Protein AF-A0A540V7R0-F1 (afdb_monomer_lite)

Foldseek 3Di:
DVVVVVVVVCCVVPVVPCCVPVCCCPPVVVVVVVVVCCVVVPVVVVVVLVVVPVVPHDLVSQLVVLVVVVVVVVCCCPVVVDDDDPVVVVVSVVSNCVSNVVSVVVVVVVVVVVVVVVVVD

InterPro domains:
  IPR000620 EamA domain [PF00892] (2-101)
  IPR037185 Multidrug transporter EmrE superfamily [SSF103481] (6-105)

pLDDT: mean 88.04, std 8.51, range [52.69, 96.0]

Organism: NCBI:txid1204385

Radius of gyration: 21.25 Å; chains: 1; bounding box: 51×37×61 Å

Secondary structure (DSSP, 8-state):
-HHHHHHHHHHHHHS--HHHHSSHHHHT-HHHHHHHHHIIIIIHHHHHHHHHHHHHHHHHHHHHHHTHHHHHHHHHHHHS-PPPPHHHHHHHHHHHHHHHHHHHHHHHHHHHHHHHHTS--

Sequence (121 aa):
FFSSFFALIMISIFLSPEIVWNGILIREGLWKFGLALGFFGTIIPIFLLAIAVPKVGGGLTSILSAMELPVAVFASVIVLHEPFSWLQVIGIVLILTGIALPTIFSEKQLKFVRKTKGSEV

Structure (mmCIF, N/CA/C/O backbone):
data_AF-A0A540V7R0-F1
#
_entry.id   AF-A0A540V7R0-F1
#
loop_
_atom_site.group_PDB
_atom_site.id
_atom_site.type_symbol
_atom_site.label_atom_id
_atom_site.label_alt_id
_atom_site.label_comp_id
_atom_site.label_asym_id
_atom_site.label_entity_id
_atom_site.label_seq_id
_atom_site.pdbx_PDB_ins_code
_atom_site.Cartn_x
_atom_site.Cartn_y
_atom_site.Cartn_z
_atom_site.occupancy
_atom_site.B_iso_or_equiv
_atom_site.auth_seq_id
_atom_site.auth_comp_id
_atom_site.auth_asym_id
_atom_site.auth_atom_id
_atom_site.pdbx_PDB_model_num
ATOM 1 N N . PHE A 1 1 ? 11.844 16.988 4.950 1.00 74.12 1 PHE A N 1
ATOM 2 C CA . PHE A 1 1 ? 13.011 17.604 4.283 1.00 74.12 1 PHE A CA 1
ATOM 3 C C . PHE A 1 1 ? 14.255 16.731 4.422 1.00 74.12 1 PHE A C 1
ATOM 5 O O . PHE A 1 1 ? 14.705 16.214 3.411 1.00 74.12 1 PHE A O 1
ATOM 12 N N . PHE A 1 2 ? 14.753 16.471 5.641 1.00 90.44 2 PHE A N 1
ATOM 13 C CA . PHE A 1 2 ? 15.920 15.594 5.854 1.00 90.44 2 PHE A CA 1
ATOM 14 C C . PHE A 1 2 ? 15.726 14.174 5.294 1.00 90.44 2 PHE A C 1
ATOM 16 O O . PHE A 1 2 ? 16.585 13.662 4.587 1.00 90.44 2 PHE A O 1
ATOM 23 N N . SER A 1 3 ? 14.552 13.579 5.527 1.00 89.19 3 SER A N 1
ATOM 24 C CA . SER A 1 3 ? 14.198 12.251 5.010 1.00 89.19 3 SER A CA 1
ATOM 25 C C . SER A 1 3 ? 14.221 12.171 3.481 1.00 89.19 3 SER A C 1
ATOM 27 O O . SER A 1 3 ? 14.797 11.244 2.927 1.00 89.19 3 SER A O 1
ATOM 29 N N . SER A 1 4 ? 13.642 13.156 2.789 1.00 91.62 4 SER A N 1
ATOM 30 C CA . SER A 1 4 ? 13.610 13.204 1.321 1.00 91.62 4 SER A CA 1
ATOM 31 C C . SER A 1 4 ? 15.003 13.404 0.721 1.00 91.62 4 SER A C 1
ATOM 33 O O . SER A 1 4 ? 15.329 12.776 -0.282 1.00 91.62 4 SER A O 1
ATOM 35 N N . PHE A 1 5 ? 15.839 14.238 1.348 1.00 95.31 5 PHE A N 1
ATOM 36 C CA . PHE A 1 5 ? 17.217 14.453 0.906 1.00 95.31 5 PHE A CA 1
ATOM 37 C C . PHE A 1 5 ? 18.072 13.192 1.092 1.00 95.31 5 PHE A C 1
ATOM 39 O O . PHE A 1 5 ? 18.792 12.785 0.184 1.00 95.31 5 PHE A O 1
ATOM 46 N N . PHE A 1 6 ? 17.928 12.523 2.238 1.00 94.81 6 PHE A N 1
ATOM 47 C CA . PHE A 1 6 ? 18.600 11.255 2.507 1.00 94.81 6 PHE A CA 1
ATOM 48 C C . PHE A 1 6 ? 18.163 10.150 1.533 1.00 94.81 6 PHE A C 1
ATOM 50 O O . PHE A 1 6 ? 19.010 9.448 0.982 1.00 94.81 6 PHE A O 1
ATOM 57 N N . ALA A 1 7 ? 16.859 10.034 1.260 1.00 91.25 7 ALA A N 1
ATOM 58 C CA . ALA A 1 7 ? 16.329 9.074 0.295 1.00 91.25 7 ALA A CA 1
ATOM 59 C C . ALA A 1 7 ? 16.883 9.313 -1.118 1.00 91.25 7 ALA A C 1
ATOM 61 O O . ALA A 1 7 ? 17.294 8.359 -1.773 1.00 91.25 7 ALA A O 1
ATOM 62 N N . LEU A 1 8 ? 16.962 10.574 -1.566 1.00 91.50 8 LEU A N 1
ATOM 63 C CA . LEU A 1 8 ? 17.537 10.923 -2.869 1.00 91.50 8 LEU A CA 1
ATOM 64 C C . LEU A 1 8 ? 18.995 10.456 -2.989 1.00 91.50 8 LEU A C 1
ATOM 66 O O . LEU A 1 8 ? 19.364 9.862 -4.003 1.00 91.50 8 LEU A O 1
ATOM 70 N N . ILE A 1 9 ? 19.808 10.696 -1.954 1.00 92.69 9 ILE A N 1
ATOM 71 C CA . ILE A 1 9 ? 21.219 10.285 -1.925 1.00 92.69 9 ILE A CA 1
ATOM 72 C C . ILE A 1 9 ? 21.335 8.759 -1.955 1.00 92.69 9 ILE A C 1
ATOM 74 O O . ILE A 1 9 ? 22.082 8.221 -2.768 1.00 92.69 9 ILE A O 1
ATOM 78 N N . MET A 1 10 ? 20.575 8.057 -1.109 1.00 92.94 10 MET A N 1
ATOM 79 C CA . MET A 1 10 ? 20.597 6.592 -1.054 1.00 92.94 10 MET A CA 1
ATOM 80 C C . MET A 1 10 ? 20.192 5.969 -2.390 1.00 92.94 10 MET A C 1
ATOM 82 O O . MET A 1 10 ? 20.909 5.118 -2.906 1.00 92.94 10 MET A O 1
ATOM 86 N N . ILE A 1 11 ? 19.093 6.425 -2.993 1.00 90.50 11 ILE A N 1
ATOM 87 C CA . ILE A 1 11 ? 18.627 5.908 -4.287 1.00 90.50 11 ILE A CA 1
ATOM 88 C C . ILE A 1 11 ? 19.664 6.186 -5.380 1.00 90.50 11 ILE A C 1
ATOM 90 O O . ILE A 1 11 ? 19.964 5.300 -6.169 1.00 90.50 11 ILE A O 1
ATOM 94 N N . SER A 1 12 ? 20.269 7.376 -5.396 1.00 87.88 12 SER A N 1
ATOM 95 C CA . SER A 1 12 ? 21.273 7.722 -6.412 1.00 87.88 12 SER A CA 1
ATOM 96 C C . SER A 1 12 ? 22.546 6.876 -6.312 1.00 87.88 12 SER A C 1
ATOM 98 O O . SER A 1 12 ? 23.163 6.601 -7.336 1.00 87.88 12 SER A O 1
ATOM 100 N N . ILE A 1 13 ? 22.940 6.467 -5.099 1.00 89.12 13 ILE A N 1
ATOM 101 C CA . ILE A 1 13 ? 24.140 5.648 -4.865 1.00 89.12 13 ILE A CA 1
ATOM 102 C C . ILE A 1 13 ? 23.860 4.157 -5.094 1.00 89.12 13 ILE A C 1
ATOM 104 O O . ILE A 1 13 ? 24.664 3.477 -5.724 1.00 89.12 13 ILE A O 1
ATOM 108 N N . PHE A 1 14 ? 22.749 3.635 -4.567 1.00 89.50 14 PHE A N 1
ATOM 109 C CA . PHE A 1 14 ? 22.464 2.193 -4.563 1.00 89.50 14 PHE A CA 1
ATOM 110 C C . PHE A 1 14 ? 21.669 1.716 -5.779 1.00 89.50 14 PHE A C 1
ATOM 112 O O . PHE A 1 14 ? 21.743 0.543 -6.136 1.00 89.50 14 PHE A O 1
ATOM 119 N N . LEU A 1 15 ? 20.893 2.602 -6.399 1.00 83.56 15 LEU A N 1
ATOM 120 C CA . LEU A 1 15 ? 19.951 2.276 -7.463 1.00 83.56 15 LEU A CA 1
ATOM 121 C C . LEU A 1 15 ? 20.283 3.081 -8.726 1.00 83.56 15 LEU A C 1
ATOM 123 O O . LEU A 1 15 ? 19.386 3.706 -9.290 1.00 83.56 15 LEU A O 1
ATOM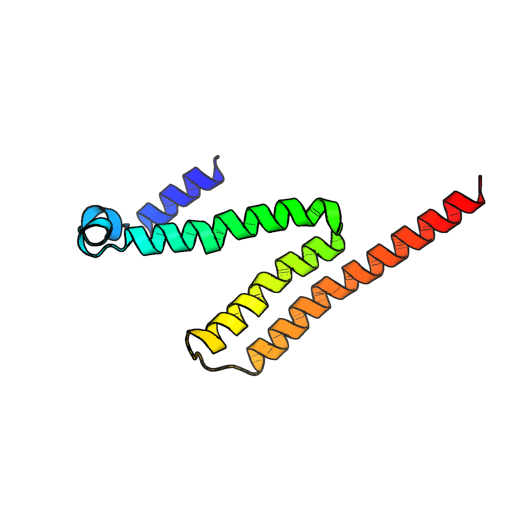 127 N N . SER A 1 16 ? 21.580 3.099 -9.096 1.00 79.56 16 SER A N 1
ATOM 128 C CA . SER A 1 16 ? 22.187 3.801 -10.245 1.00 79.56 16 SER A CA 1
ATOM 129 C C . SER A 1 16 ? 21.136 4.288 -11.246 1.00 79.56 16 SER A C 1
ATOM 131 O O . SER A 1 16 ? 20.569 3.457 -11.961 1.00 79.56 16 SER A O 1
ATOM 133 N N . PRO A 1 17 ? 20.822 5.599 -11.294 1.00 82.25 17 PRO A N 1
ATOM 134 C CA . PRO A 1 17 ? 19.668 6.110 -12.034 1.00 82.25 17 PRO A CA 1
ATOM 135 C C . PRO A 1 17 ? 19.914 6.178 -13.551 1.00 82.25 17 PRO A C 1
ATOM 137 O O . PRO A 1 17 ? 19.717 7.211 -14.190 1.00 82.25 17 PRO A O 1
ATOM 140 N N . GLU A 1 18 ? 20.301 5.051 -14.152 1.00 83.62 18 GLU A N 1
ATOM 141 C CA . GLU A 1 18 ? 20.654 4.917 -15.567 1.00 83.62 18 GLU A CA 1
ATOM 142 C C . GLU A 1 18 ? 19.557 5.419 -16.497 1.00 83.62 18 GLU A C 1
ATOM 144 O O . GLU A 1 18 ? 19.837 6.070 -17.503 1.00 83.62 18 GLU A O 1
ATOM 149 N N . ILE A 1 19 ? 18.304 5.189 -16.103 1.00 84.31 19 ILE A N 1
ATOM 150 C CA . ILE A 1 19 ? 17.087 5.598 -16.809 1.00 84.31 19 ILE A CA 1
ATOM 151 C C . ILE A 1 19 ? 17.081 7.107 -17.115 1.00 84.31 19 ILE A C 1
ATOM 153 O O . ILE A 1 19 ? 16.496 7.525 -18.113 1.00 84.31 19 ILE A O 1
ATOM 157 N N . VAL A 1 20 ? 17.744 7.934 -16.296 1.00 84.62 20 VAL A N 1
ATOM 158 C CA . VAL A 1 20 ? 17.770 9.396 -16.460 1.00 84.62 20 VAL A CA 1
ATOM 159 C C . VAL A 1 20 ? 18.669 9.832 -17.622 1.00 84.62 20 VAL A C 1
ATOM 161 O O . VAL A 1 20 ? 18.322 10.778 -18.329 1.00 84.62 20 VAL A O 1
ATOM 164 N N . TRP A 1 21 ? 19.802 9.159 -17.850 1.00 86.25 21 TRP A N 1
ATOM 165 C CA . TRP A 1 21 ? 20.816 9.590 -18.828 1.00 86.25 21 TRP A CA 1
ATOM 166 C C . TRP A 1 21 ? 20.978 8.669 -20.040 1.00 86.25 21 TRP A C 1
ATOM 168 O O . TRP A 1 21 ? 21.525 9.101 -21.052 1.00 86.25 21 TRP A O 1
ATOM 178 N N . ASN A 1 22 ? 20.486 7.429 -19.999 1.00 86.88 22 ASN A N 1
ATOM 179 C CA . ASN A 1 22 ? 20.579 6.483 -21.121 1.00 86.88 22 ASN A CA 1
ATOM 180 C C . ASN A 1 22 ? 19.588 6.774 -22.271 1.00 86.88 22 ASN A C 1
ATOM 182 O O . ASN A 1 22 ? 19.572 6.077 -23.282 1.00 86.88 22 ASN A O 1
ATOM 186 N N . GLY A 1 23 ? 18.752 7.808 -22.130 1.00 84.69 23 GLY A N 1
ATOM 187 C CA . GLY A 1 23 ? 17.788 8.240 -23.141 1.00 84.69 23 GLY A CA 1
ATOM 188 C C . GLY A 1 23 ? 16.492 7.426 -23.185 1.00 84.69 23 GLY A C 1
ATOM 189 O O . GLY A 1 23 ? 15.555 7.867 -23.853 1.00 84.69 23 GLY A O 1
ATOM 190 N N . ILE A 1 24 ? 16.392 6.313 -22.446 1.00 88.06 24 ILE A N 1
ATOM 191 C CA . ILE A 1 24 ? 15.203 5.443 -22.401 1.00 88.06 24 ILE A CA 1
ATOM 192 C C . ILE A 1 24 ? 13.990 6.217 -21.879 1.00 88.06 24 ILE A C 1
ATOM 194 O O . ILE A 1 24 ? 12.899 6.112 -22.440 1.00 88.06 24 ILE A O 1
ATOM 198 N N . LEU A 1 25 ? 14.184 7.073 -20.866 1.00 88.06 25 LEU A N 1
ATOM 199 C CA . LEU A 1 25 ? 13.100 7.843 -20.256 1.00 88.06 25 LEU A CA 1
ATOM 200 C C . LEU A 1 25 ? 12.284 8.642 -21.277 1.00 88.06 25 LEU A C 1
ATOM 202 O O . LEU A 1 25 ? 11.057 8.611 -21.224 1.00 88.06 25 LEU A O 1
ATOM 206 N N . ILE A 1 26 ? 12.962 9.342 -22.194 1.00 89.00 26 ILE A N 1
ATOM 207 C CA . ILE A 1 26 ? 12.327 10.215 -23.190 1.00 89.00 26 ILE A CA 1
ATOM 208 C C . ILE A 1 26 ? 12.043 9.449 -24.483 1.00 89.00 26 ILE A C 1
ATOM 210 O O . ILE A 1 26 ? 10.924 9.524 -24.992 1.00 89.00 26 ILE A O 1
ATOM 214 N N . ARG A 1 27 ? 13.033 8.715 -25.010 1.00 87.75 27 ARG A N 1
ATOM 215 C CA . ARG A 1 27 ? 12.941 8.071 -26.331 1.00 87.75 27 ARG A CA 1
ATOM 216 C C . ARG A 1 27 ? 11.957 6.910 -26.344 1.00 87.75 27 ARG A C 1
ATOM 218 O O . ARG A 1 27 ? 11.189 6.800 -27.291 1.00 87.75 27 ARG A O 1
ATOM 225 N N . GLU A 1 28 ? 11.933 6.102 -25.288 1.00 89.25 28 GLU A N 1
ATOM 226 C CA . GLU A 1 28 ? 11.002 4.970 -25.182 1.00 89.25 28 GLU A CA 1
ATOM 227 C C . GLU A 1 28 ? 9.681 5.357 -24.505 1.00 89.25 28 GLU A C 1
ATOM 229 O O . GLU A 1 28 ? 8.791 4.535 -24.310 1.00 89.25 28 GLU A O 1
ATOM 234 N N . GLY A 1 29 ? 9.514 6.639 -24.163 1.00 89.75 29 GLY A N 1
ATOM 235 C CA . GLY A 1 29 ? 8.266 7.153 -23.608 1.00 89.75 29 GLY A CA 1
ATOM 236 C C . GLY A 1 29 ? 7.972 6.686 -22.182 1.00 89.75 29 GLY A C 1
ATOM 237 O O . GLY A 1 29 ? 6.833 6.825 -21.732 1.00 89.75 29 GLY A O 1
ATOM 238 N N . LEU A 1 30 ? 8.974 6.180 -21.454 1.00 90.56 30 LEU A N 1
ATOM 239 C CA . LEU A 1 30 ? 8.817 5.675 -20.088 1.00 90.56 30 LEU A CA 1
ATOM 240 C C . LEU A 1 30 ? 8.278 6.746 -19.122 1.00 90.56 30 LEU A C 1
ATOM 242 O O . LEU A 1 30 ? 7.546 6.436 -18.181 1.00 90.56 30 LEU A O 1
ATOM 246 N N . TRP A 1 31 ? 8.557 8.022 -19.409 1.00 91.81 31 TRP A N 1
ATOM 247 C CA . TRP A 1 31 ? 8.005 9.170 -18.686 1.00 91.81 31 TRP A CA 1
ATOM 248 C C . TRP A 1 31 ? 6.469 9.163 -18.607 1.00 91.81 31 TRP A C 1
ATOM 250 O O . TRP A 1 31 ? 5.912 9.626 -17.612 1.00 91.81 31 TRP A O 1
ATOM 260 N N . LYS A 1 32 ? 5.773 8.605 -19.610 1.00 93.94 32 LYS A N 1
ATOM 261 C CA . LYS A 1 32 ? 4.304 8.499 -19.619 1.00 93.94 32 LYS A CA 1
ATOM 262 C C . LYS A 1 32 ? 3.815 7.541 -18.538 1.00 93.94 32 LYS A C 1
ATOM 264 O O . LYS A 1 32 ? 2.880 7.863 -17.810 1.00 93.94 32 LYS A O 1
ATOM 269 N N . PHE A 1 33 ? 4.478 6.392 -18.407 1.00 91.69 33 PHE A N 1
ATOM 270 C CA . PHE A 1 33 ? 4.182 5.419 -17.357 1.00 91.69 33 PHE A CA 1
ATOM 271 C C . PHE A 1 33 ? 4.548 5.971 -15.982 1.00 91.69 33 PHE A C 1
ATOM 273 O O . PHE A 1 33 ? 3.769 5.811 -15.052 1.00 91.69 33 PHE A O 1
ATOM 280 N N . GLY A 1 34 ? 5.669 6.693 -15.863 1.00 91.88 34 GLY A N 1
ATOM 281 C CA . GLY A 1 34 ? 6.043 7.380 -14.624 1.00 91.88 34 GLY A CA 1
ATOM 282 C C . GLY A 1 34 ? 5.004 8.415 -14.176 1.00 91.88 34 GLY A C 1
ATOM 283 O O . GLY A 1 34 ? 4.611 8.424 -13.011 1.00 91.88 34 GLY A O 1
ATOM 284 N N . LEU A 1 35 ? 4.499 9.241 -15.100 1.00 94.38 35 LEU A N 1
ATOM 285 C CA . LEU A 1 35 ? 3.419 10.191 -14.809 1.00 94.38 35 LEU A CA 1
ATOM 286 C C . LEU A 1 35 ? 2.121 9.487 -14.417 1.00 94.38 35 LEU A C 1
ATOM 288 O O . LEU A 1 35 ? 1.502 9.875 -13.428 1.00 94.38 35 LEU A O 1
ATOM 292 N N . ALA A 1 36 ? 1.715 8.456 -15.160 1.00 95.19 36 ALA A N 1
ATOM 293 C CA . ALA A 1 36 ? 0.516 7.692 -14.838 1.00 95.19 36 ALA A CA 1
ATOM 294 C C . ALA A 1 36 ? 0.635 7.027 -13.457 1.00 95.19 36 ALA A C 1
ATOM 296 O O . ALA A 1 36 ? -0.268 7.157 -12.633 1.00 95.19 36 ALA A O 1
ATOM 297 N N . LEU A 1 37 ? 1.770 6.386 -13.170 1.00 92.62 37 LEU A N 1
ATOM 298 C CA . LEU A 1 37 ? 2.035 5.723 -11.897 1.00 92.62 37 LEU A CA 1
ATOM 299 C C . LEU A 1 37 ? 2.055 6.722 -10.735 1.00 92.62 37 LEU A C 1
ATOM 301 O O . LEU A 1 37 ? 1.408 6.480 -9.724 1.00 92.62 37 LEU A O 1
ATOM 305 N N . GLY A 1 38 ? 2.730 7.865 -10.874 1.00 94.31 38 GLY A N 1
ATOM 306 C CA . GLY A 1 38 ? 2.741 8.893 -9.830 1.00 94.31 38 GLY A CA 1
ATOM 307 C C . GLY A 1 38 ? 1.361 9.517 -9.604 1.00 94.31 38 GLY A C 1
ATOM 308 O O . GLY A 1 38 ? 0.955 9.764 -8.467 1.00 94.31 38 GLY A O 1
ATOM 309 N N . PHE A 1 39 ? 0.596 9.735 -10.672 1.00 95.94 39 PHE A N 1
ATOM 310 C CA . PHE A 1 39 ? -0.735 10.323 -10.571 1.00 95.94 39 PHE A CA 1
ATOM 311 C C . PHE A 1 39 ? -1.750 9.364 -9.932 1.00 95.94 39 PHE A C 1
ATOM 313 O O . PHE A 1 39 ? -2.382 9.712 -8.932 1.00 95.94 39 PHE A O 1
ATOM 320 N N . PHE A 1 40 ? -1.878 8.148 -10.465 1.00 93.44 40 PHE A N 1
ATOM 321 C CA . PHE A 1 40 ? -2.862 7.165 -10.002 1.00 93.44 40 PHE A CA 1
ATOM 322 C C . PHE A 1 40 ? -2.403 6.366 -8.781 1.00 93.44 40 PHE A C 1
ATOM 324 O O . PHE A 1 40 ? -3.235 5.994 -7.962 1.00 93.44 40 PHE A O 1
ATOM 331 N N . GLY A 1 41 ? -1.105 6.105 -8.644 1.00 90.62 41 GLY A N 1
ATOM 332 C CA . GLY A 1 41 ? -0.535 5.309 -7.555 1.00 90.62 41 GLY A CA 1
ATOM 333 C C . GLY A 1 41 ? -0.079 6.127 -6.349 1.00 90.62 41 GLY A C 1
ATOM 334 O O . GLY A 1 41 ? 0.223 5.551 -5.312 1.00 90.62 41 GLY A O 1
ATOM 335 N N . THR A 1 42 ? -0.016 7.459 -6.444 1.00 92.12 42 THR A N 1
ATOM 336 C CA . THR A 1 42 ? 0.440 8.300 -5.322 1.00 92.12 42 THR A CA 1
ATOM 337 C C . THR A 1 42 ? -0.472 9.492 -5.080 1.00 92.12 42 THR A C 1
ATOM 339 O O . THR A 1 42 ? -1.055 9.593 -4.003 1.00 92.12 42 THR A O 1
ATOM 342 N N . ILE A 1 43 ? -0.654 10.378 -6.065 1.00 95.69 43 ILE A N 1
ATOM 343 C CA . ILE A 1 43 ? -1.424 11.616 -5.866 1.00 95.69 43 ILE A CA 1
ATOM 344 C C . ILE A 1 43 ? -2.882 11.292 -5.520 1.00 95.69 43 ILE A C 1
ATOM 346 O O . ILE A 1 43 ? -3.347 11.662 -4.443 1.00 95.69 43 ILE A O 1
ATOM 350 N N . ILE A 1 44 ? -3.597 10.574 -6.390 1.00 96.00 44 ILE A N 1
ATOM 351 C CA . ILE A 1 44 ? -5.016 10.260 -6.167 1.00 96.00 44 ILE A CA 1
ATOM 352 C C . ILE A 1 44 ? -5.243 9.530 -4.827 1.00 96.00 44 ILE A C 1
ATOM 354 O O . ILE A 1 44 ? -6.070 10.010 -4.047 1.00 96.00 44 ILE A O 1
ATOM 358 N N . PRO A 1 45 ? -4.527 8.434 -4.499 1.00 92.31 45 PRO A N 1
ATOM 359 C CA . PRO A 1 45 ? -4.739 7.705 -3.251 1.00 92.31 45 PRO A CA 1
ATOM 360 C C . PRO A 1 45 ? -4.502 8.560 -2.005 1.00 92.31 45 PRO A C 1
ATOM 362 O O . PRO A 1 45 ? -5.331 8.545 -1.094 1.00 92.31 45 PRO A O 1
ATOM 365 N N . ILE A 1 46 ? -3.426 9.358 -1.978 1.00 93.62 46 ILE A N 1
ATOM 366 C CA . ILE A 1 46 ? -3.119 10.238 -0.840 1.00 93.62 46 ILE A CA 1
ATOM 367 C C . ILE A 1 46 ? -4.224 11.282 -0.654 1.00 93.62 46 ILE A C 1
ATOM 369 O O . ILE A 1 46 ? -4.677 11.503 0.470 1.00 93.62 46 ILE A O 1
ATOM 373 N N . PHE A 1 47 ? -4.696 11.897 -1.741 1.00 95.69 47 PHE A N 1
ATOM 374 C CA . PHE A 1 47 ? -5.777 12.883 -1.678 1.00 95.69 47 PHE A CA 1
ATOM 375 C C . PHE A 1 47 ? -7.103 12.264 -1.221 1.00 95.69 47 PHE A C 1
ATOM 377 O O . PHE A 1 47 ? -7.775 12.822 -0.351 1.00 95.69 47 PHE A O 1
ATOM 384 N N . LEU A 1 48 ? -7.479 11.106 -1.770 1.00 94.50 48 LEU A N 1
ATOM 385 C CA . LEU A 1 48 ? -8.702 10.402 -1.380 1.00 94.50 48 LEU A CA 1
ATOM 386 C C . LEU A 1 48 ? -8.665 9.989 0.092 1.00 94.50 48 LEU A C 1
ATOM 388 O O . LEU A 1 48 ? -9.646 10.208 0.805 1.00 94.50 48 LEU A O 1
ATOM 392 N N . LEU A 1 49 ? -7.533 9.458 0.563 1.00 93.38 49 LEU A N 1
ATOM 393 C CA . LEU A 1 49 ? -7.357 9.099 1.966 1.00 93.38 49 LEU A CA 1
ATOM 394 C C . LEU A 1 49 ? -7.447 10.340 2.860 1.00 93.38 49 LEU A C 1
ATOM 396 O O . LEU A 1 49 ? -8.200 10.319 3.830 1.00 93.38 49 LEU A O 1
ATOM 400 N N . ALA A 1 50 ? -6.774 11.439 2.505 1.00 93.75 50 ALA A N 1
ATOM 401 C CA . ALA A 1 50 ? -6.821 12.695 3.259 1.00 93.75 50 ALA A CA 1
ATOM 402 C C . ALA A 1 50 ? -8.248 13.255 3.397 1.00 93.75 50 ALA A C 1
ATOM 404 O O . ALA A 1 50 ? -8.611 13.766 4.455 1.00 93.75 50 ALA A O 1
ATOM 405 N N . ILE A 1 51 ? -9.078 13.120 2.356 1.00 94.19 51 ILE A N 1
ATOM 406 C CA . ILE A 1 51 ? -10.499 13.499 2.394 1.00 94.19 51 ILE A CA 1
ATOM 407 C C . ILE A 1 51 ? -11.328 12.503 3.220 1.00 94.19 51 ILE A C 1
ATOM 409 O O . ILE A 1 51 ? -12.295 12.903 3.876 1.00 94.19 51 ILE A O 1
ATOM 413 N N . ALA A 1 52 ? -10.993 11.212 3.175 1.00 91.75 52 ALA A N 1
ATOM 414 C CA . ALA A 1 52 ? -11.708 10.166 3.898 1.00 91.75 52 ALA A CA 1
ATOM 415 C C . ALA A 1 52 ? -11.479 10.248 5.414 1.00 91.75 52 ALA A C 1
ATOM 417 O O . ALA A 1 52 ? -12.448 10.125 6.165 1.00 91.75 52 ALA A O 1
ATOM 418 N N . VAL A 1 53 ? -10.247 10.522 5.865 1.00 93.25 53 VAL A N 1
ATOM 419 C CA . VAL A 1 53 ? -9.865 10.558 7.292 1.00 93.25 53 VAL A CA 1
ATOM 420 C C . VAL A 1 53 ? -10.843 11.352 8.176 1.00 93.25 53 VAL A C 1
ATOM 422 O O . VAL A 1 53 ? -11.361 10.779 9.141 1.00 93.25 53 VAL A O 1
ATOM 425 N N . PRO A 1 54 ? -11.175 12.626 7.880 1.00 91.88 54 PRO A N 1
ATOM 426 C CA . PRO A 1 54 ? -12.100 13.399 8.712 1.00 91.88 54 PRO A CA 1
ATOM 427 C C . PRO A 1 54 ? -13.552 12.899 8.649 1.00 91.88 54 PRO A C 1
ATOM 429 O O . PRO A 1 54 ? -14.336 13.226 9.536 1.00 91.88 54 PRO A O 1
ATOM 432 N N . LYS A 1 55 ? -13.929 12.122 7.624 1.00 90.75 55 LYS A N 1
ATOM 433 C CA . LYS A 1 55 ? -15.299 11.615 7.431 1.00 90.75 55 LYS A CA 1
ATOM 434 C C . LYS A 1 55 ? -15.546 10.279 8.128 1.00 90.75 55 LYS A C 1
ATOM 436 O O . LYS A 1 55 ? -16.660 10.043 8.583 1.00 90.75 55 LYS A O 1
ATOM 441 N N . VAL A 1 56 ? -14.538 9.407 8.190 1.00 88.69 56 VAL A N 1
ATOM 442 C CA . VAL A 1 56 ? -14.673 8.043 8.742 1.00 88.69 56 VAL A CA 1
ATOM 443 C C . VAL A 1 56 ? -14.018 7.872 10.117 1.00 88.69 56 VAL A C 1
ATOM 445 O O . VAL A 1 56 ? -14.281 6.890 10.801 1.00 88.69 56 VAL A O 1
ATOM 448 N N . GLY A 1 57 ? -13.196 8.827 10.561 1.00 86.00 57 GLY A N 1
ATOM 449 C CA . GLY A 1 57 ? -12.510 8.768 11.853 1.00 86.00 57 GLY A CA 1
ATOM 450 C C . GLY A 1 57 ? -11.248 7.896 11.841 1.00 86.00 57 GLY A C 1
ATOM 451 O O . GLY A 1 57 ? -10.984 7.138 10.906 1.00 86.00 57 GLY A O 1
ATOM 452 N N . GLY A 1 58 ? -10.430 8.015 12.892 1.00 84.38 58 GLY A N 1
ATOM 453 C CA . GLY A 1 58 ? -9.081 7.432 12.928 1.00 84.38 58 GLY A CA 1
ATOM 454 C C . GLY A 1 58 ? -9.045 5.903 12.838 1.00 84.38 58 GLY A C 1
ATOM 455 O O . GLY A 1 58 ? -8.250 5.360 12.081 1.00 84.38 58 GLY A O 1
ATOM 456 N N . GLY A 1 59 ? -9.945 5.205 13.538 1.00 85.25 59 GLY A N 1
ATOM 457 C CA . GLY A 1 59 ? -9.975 3.739 13.535 1.00 85.25 59 GLY A CA 1
ATOM 458 C C . GLY A 1 59 ? -10.274 3.143 12.154 1.00 85.25 59 GLY A C 1
ATOM 459 O O . GLY A 1 59 ? -9.535 2.289 11.664 1.00 85.25 59 GLY A O 1
ATOM 460 N N . LEU A 1 60 ? -11.325 3.632 11.487 1.00 87.50 60 LEU A N 1
ATOM 461 C CA . LEU A 1 60 ? -11.668 3.200 10.127 1.00 87.50 60 LEU A CA 1
ATOM 462 C C . LEU A 1 60 ? -10.607 3.627 9.106 1.00 87.50 60 LEU A C 1
ATOM 464 O O . LEU A 1 60 ? -10.352 2.891 8.157 1.00 87.50 60 LEU A O 1
ATOM 468 N N . THR A 1 61 ? -9.937 4.761 9.328 1.00 91.38 61 THR A N 1
ATOM 469 C CA . THR A 1 61 ? -8.798 5.194 8.502 1.00 91.38 61 THR A CA 1
ATOM 470 C C . THR A 1 61 ? -7.648 4.190 8.561 1.00 91.38 61 THR A C 1
ATOM 472 O O . THR A 1 61 ? -7.102 3.837 7.520 1.00 91.38 61 THR A O 1
ATOM 475 N N . SER A 1 62 ? -7.303 3.677 9.747 1.00 90.12 62 SER A N 1
ATOM 476 C CA . SER A 1 62 ? -6.250 2.662 9.888 1.00 90.12 62 SER A CA 1
ATOM 477 C C . SER A 1 62 ? -6.585 1.366 9.149 1.00 90.12 62 SER A C 1
ATOM 479 O O . SER A 1 62 ? -5.707 0.774 8.525 1.00 90.12 62 SER A O 1
ATOM 481 N N . ILE A 1 63 ? -7.855 0.946 9.167 1.00 91.19 63 ILE A N 1
ATOM 482 C CA . ILE A 1 63 ? -8.312 -0.207 8.378 1.00 91.19 63 ILE A CA 1
ATOM 483 C C . ILE A 1 63 ? -8.206 0.103 6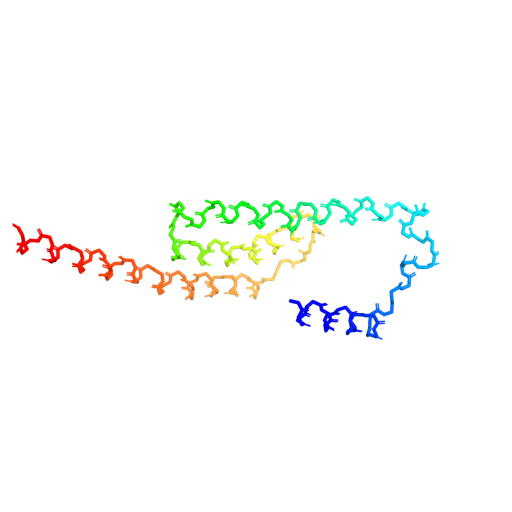.879 1.00 91.19 63 ILE A C 1
ATOM 485 O O . ILE A 1 63 ? -7.709 -0.726 6.122 1.00 91.19 63 ILE A O 1
ATOM 489 N N . LEU A 1 64 ? -8.618 1.298 6.449 1.00 91.31 64 LEU A N 1
ATOM 490 C CA . LEU A 1 64 ? -8.560 1.712 5.046 1.00 91.31 64 LEU A CA 1
ATOM 491 C C . LEU A 1 64 ? -7.120 1.759 4.509 1.00 91.31 64 LEU A C 1
ATOM 493 O O . LEU A 1 64 ? -6.886 1.310 3.393 1.00 91.31 64 LEU A O 1
ATOM 497 N N . SER A 1 65 ? -6.146 2.219 5.301 1.00 91.06 65 SER A N 1
ATOM 498 C CA . SER A 1 65 ? -4.723 2.142 4.932 1.00 91.06 65 SER A CA 1
ATOM 499 C C . SER A 1 65 ? -4.216 0.700 4.871 1.00 91.06 65 SER A C 1
ATOM 501 O O . SER A 1 65 ? -3.461 0.351 3.972 1.00 91.06 65 SER A O 1
ATOM 503 N N . ALA A 1 66 ? -4.661 -0.170 5.781 1.00 92.06 66 ALA A N 1
ATOM 504 C CA . ALA A 1 66 ? -4.292 -1.584 5.746 1.00 92.06 66 ALA A CA 1
ATOM 505 C C . ALA A 1 66 ? -4.820 -2.315 4.504 1.00 92.06 66 ALA A C 1
ATOM 507 O O . ALA A 1 66 ? -4.201 -3.281 4.065 1.00 92.06 66 ALA A O 1
ATOM 508 N N . MET A 1 67 ? -5.948 -1.859 3.941 1.00 93.06 67 MET A N 1
ATOM 509 C CA . MET A 1 67 ? -6.544 -2.416 2.721 1.00 93.06 67 MET A CA 1
ATOM 510 C C . MET A 1 67 ? -5.676 -2.232 1.475 1.00 93.06 67 MET A C 1
ATOM 512 O O . MET A 1 67 ? -5.859 -2.986 0.521 1.00 93.06 67 MET A O 1
ATOM 516 N N . GLU A 1 68 ? -4.729 -1.293 1.472 1.00 92.12 68 GLU A N 1
ATOM 517 C CA . GLU A 1 68 ? -3.830 -1.074 0.334 1.00 92.12 68 GLU A CA 1
ATOM 518 C C . GLU A 1 68 ? -3.078 -2.357 -0.047 1.00 92.12 68 GLU A C 1
ATOM 520 O O . GLU A 1 68 ? -3.062 -2.739 -1.216 1.00 92.12 68 GLU A O 1
ATOM 525 N N . LEU A 1 69 ? -2.537 -3.077 0.943 1.00 91.69 69 LEU A N 1
ATOM 526 C CA . LEU A 1 69 ? -1.763 -4.299 0.711 1.00 91.69 69 LEU A CA 1
ATOM 527 C C . LEU A 1 69 ? -2.615 -5.450 0.136 1.00 91.69 69 LEU A C 1
ATOM 529 O O . LEU A 1 69 ? -2.226 -6.004 -0.891 1.00 91.69 69 LEU A O 1
ATOM 533 N N . PRO A 1 70 ? -3.781 -5.820 0.706 1.00 92.25 70 PRO A N 1
ATOM 534 C CA . PRO A 1 70 ? -4.674 -6.799 0.091 1.00 92.25 70 PRO A CA 1
ATOM 535 C C . PRO A 1 70 ? -5.114 -6.409 -1.318 1.00 92.25 70 PRO A C 1
ATOM 537 O O . PRO A 1 70 ? -5.098 -7.256 -2.207 1.00 92.25 70 PRO A O 1
ATOM 540 N N . VAL A 1 71 ? -5.480 -5.142 -1.541 1.00 92.88 71 VAL A N 1
ATOM 541 C CA . VAL A 1 71 ? -5.891 -4.667 -2.871 1.00 92.88 71 VAL A CA 1
ATOM 542 C C . VAL A 1 71 ? -4.738 -4.792 -3.866 1.00 92.88 71 VAL A C 1
ATOM 544 O O . VAL A 1 71 ? -4.968 -5.249 -4.983 1.00 92.88 71 VAL A O 1
ATOM 547 N N . ALA A 1 72 ? -3.505 -4.478 -3.460 1.00 92.00 72 ALA A N 1
ATOM 548 C CA . ALA A 1 72 ? -2.318 -4.674 -4.288 1.00 92.00 72 ALA A CA 1
ATOM 549 C C . ALA A 1 72 ? -2.097 -6.154 -4.640 1.00 92.00 72 ALA A C 1
ATOM 551 O O . ALA A 1 72 ? -1.853 -6.472 -5.801 1.00 92.00 72 ALA A O 1
ATOM 552 N N . VAL A 1 73 ? -2.254 -7.071 -3.677 1.00 93.62 73 VAL A N 1
ATOM 553 C CA . VAL A 1 73 ? -2.147 -8.521 -3.929 1.00 93.62 73 VAL A CA 1
ATOM 554 C C . VAL A 1 73 ? -3.229 -8.989 -4.904 1.00 93.62 73 VAL A C 1
ATOM 556 O O . VAL A 1 73 ? -2.920 -9.680 -5.873 1.00 93.62 73 VAL A O 1
ATOM 559 N N . PHE A 1 74 ? -4.484 -8.580 -4.705 1.00 93.06 74 PHE A N 1
ATOM 560 C CA . PHE A 1 74 ? -5.568 -8.918 -5.632 1.00 93.06 74 PHE A CA 1
ATOM 561 C C . PHE A 1 74 ? -5.326 -8.348 -7.030 1.00 93.06 74 PHE A C 1
ATOM 563 O O . PHE A 1 74 ? -5.539 -9.054 -8.013 1.00 93.06 74 PHE A O 1
ATOM 570 N N . ALA A 1 75 ? -4.846 -7.108 -7.133 1.00 92.44 75 ALA A N 1
ATOM 571 C CA . ALA A 1 75 ? -4.476 -6.514 -8.410 1.00 92.44 75 ALA A CA 1
ATOM 572 C C . ALA A 1 75 ? -3.338 -7.298 -9.080 1.00 92.44 75 ALA A C 1
ATOM 574 O O . ALA A 1 75 ? -3.414 -7.540 -10.280 1.00 92.44 75 ALA A O 1
ATOM 575 N N . SER A 1 76 ? -2.341 -7.766 -8.325 1.00 92.81 76 SER A N 1
ATOM 576 C CA . SER A 1 76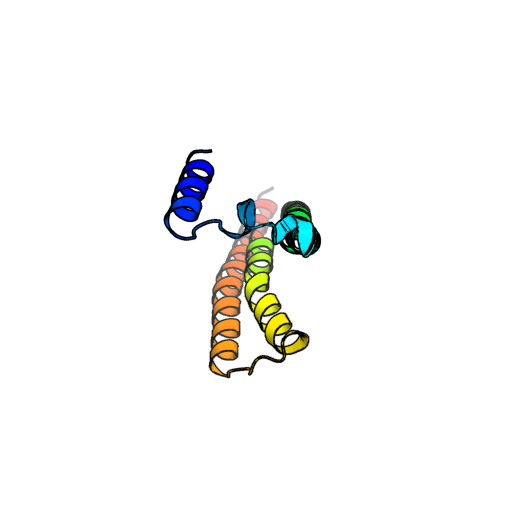 ? -1.267 -8.607 -8.869 1.00 92.81 76 SER A CA 1
ATOM 577 C C . SER A 1 76 ? -1.805 -9.919 -9.447 1.00 92.81 76 SER A C 1
ATOM 579 O O . SER A 1 76 ? -1.501 -10.289 -10.579 1.00 92.81 76 SER A O 1
ATOM 581 N N . VAL A 1 77 ? -2.697 -10.595 -8.724 1.00 93.62 77 VAL A N 1
ATOM 582 C CA . VAL A 1 77 ? -3.289 -11.858 -9.189 1.00 93.62 77 VAL A CA 1
ATOM 583 C C . VAL A 1 77 ? -4.205 -11.645 -10.396 1.00 93.62 77 VAL A C 1
ATOM 585 O O . VAL A 1 77 ? -4.172 -12.431 -11.335 1.00 93.62 77 VAL A O 1
ATOM 588 N N . ILE A 1 78 ? -5.026 -10.592 -10.399 1.00 94.94 78 ILE A N 1
ATOM 589 C CA . ILE A 1 78 ? -6.020 -10.358 -11.460 1.00 94.94 78 ILE A CA 1
ATOM 590 C C . ILE A 1 78 ? -5.376 -9.761 -12.716 1.00 94.94 78 ILE A C 1
ATOM 592 O O . ILE A 1 78 ? -5.715 -10.152 -13.829 1.00 94.94 78 ILE A O 1
ATOM 596 N N . VAL A 1 79 ? -4.479 -8.786 -12.552 1.00 94.31 79 VAL A N 1
ATOM 597 C CA . VAL A 1 79 ? -3.902 -8.021 -13.667 1.00 94.31 79 VAL A CA 1
ATOM 598 C C . VAL A 1 79 ? -2.633 -8.692 -14.180 1.00 94.31 79 VAL A C 1
ATOM 600 O O . VAL A 1 79 ? -2.495 -8.896 -15.386 1.00 94.31 79 VAL A O 1
ATOM 603 N N . LEU A 1 80 ? -1.716 -9.062 -13.281 1.00 93.31 80 LEU A N 1
ATOM 604 C CA . LEU A 1 80 ? -0.435 -9.676 -13.650 1.00 93.31 80 LEU A CA 1
ATOM 605 C C . LEU A 1 80 ? -0.529 -11.205 -13.764 1.00 93.31 80 LEU A C 1
ATOM 607 O O . LEU A 1 80 ? 0.416 -11.825 -14.244 1.00 93.31 80 LEU A O 1
ATOM 611 N N . HIS A 1 81 ? -1.666 -11.808 -13.390 1.00 93.19 81 HIS A N 1
ATOM 612 C CA . HIS A 1 81 ? -1.870 -13.263 -13.402 1.00 93.19 81 HIS A CA 1
ATOM 613 C C . HIS A 1 81 ? -0.831 -14.010 -12.551 1.00 93.19 81 HIS A C 1
ATOM 615 O O . HIS A 1 81 ? -0.460 -15.148 -12.849 1.00 93.19 81 HIS A O 1
ATOM 621 N N . GLU A 1 82 ? -0.346 -13.367 -11.485 1.00 91.56 82 GLU A N 1
ATOM 622 C CA . GLU A 1 82 ? 0.607 -13.979 -10.565 1.00 91.56 82 GLU A CA 1
ATOM 623 C C . GLU A 1 82 ? -0.032 -15.121 -9.759 1.00 91.56 82 GLU A C 1
ATOM 625 O O . GLU A 1 82 ? -1.220 -15.067 -9.417 1.00 91.56 82 GLU A O 1
ATOM 630 N N . PRO A 1 83 ? 0.745 -16.168 -9.420 1.00 90.25 83 PRO A N 1
ATOM 631 C CA . PRO A 1 83 ? 0.234 -17.304 -8.671 1.00 90.25 83 PRO A CA 1
ATOM 632 C C . PRO A 1 83 ? -0.232 -16.881 -7.275 1.00 90.25 83 PRO A C 1
ATOM 634 O O . PRO A 1 83 ? 0.519 -16.316 -6.480 1.00 90.25 83 PRO A O 1
ATOM 637 N N . PHE A 1 84 ? -1.477 -17.225 -6.959 1.00 90.62 84 PHE A N 1
ATOM 638 C CA . PHE A 1 84 ? -2.076 -16.952 -5.661 1.00 90.62 84 PHE A CA 1
ATOM 639 C C . PHE A 1 84 ? -1.681 -18.018 -4.635 1.00 90.62 84 PHE A C 1
ATOM 641 O O . PHE A 1 84 ? -1.941 -19.207 -4.826 1.00 90.62 84 PHE A O 1
ATOM 648 N N . SER A 1 85 ? -1.062 -17.596 -3.531 1.00 92.38 85 SER A N 1
ATOM 649 C CA . SER A 1 85 ? -0.602 -18.505 -2.475 1.00 92.38 85 SER A CA 1
ATOM 650 C C . SER A 1 85 ? -1.535 -18.502 -1.268 1.00 92.38 85 SER A C 1
ATOM 652 O O . SER A 1 85 ? -1.913 -17.449 -0.755 1.00 92.38 85 SER A O 1
ATOM 654 N N . TRP A 1 86 ? -1.812 -19.687 -0.718 1.00 92.06 86 TRP A N 1
ATOM 655 C CA . TRP A 1 86 ? -2.541 -19.832 0.547 1.00 92.06 86 TRP A CA 1
ATOM 656 C C . TRP 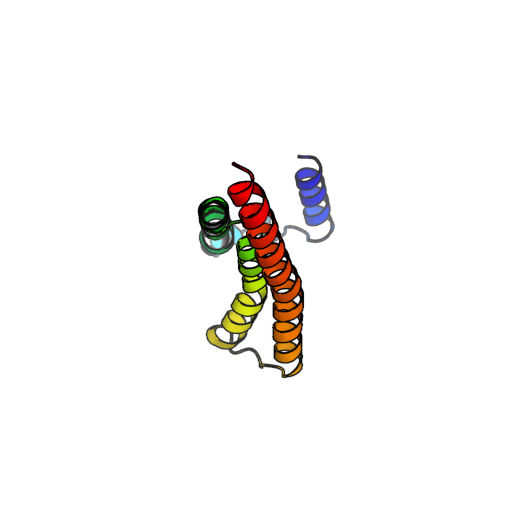A 1 86 ? -1.889 -19.069 1.707 1.00 92.06 86 TRP A C 1
ATOM 658 O O . TRP A 1 86 ? -2.586 -18.578 2.593 1.00 92.06 86 TRP A O 1
ATOM 668 N N . LEU A 1 87 ? -0.563 -18.900 1.680 1.00 93.69 87 LEU A N 1
ATOM 669 C CA . LEU A 1 87 ? 0.150 -18.132 2.699 1.00 93.69 87 LEU A CA 1
ATOM 670 C C . LEU A 1 87 ? -0.177 -16.629 2.622 1.00 93.69 87 LEU A C 1
ATOM 672 O O . LEU A 1 87 ? -0.295 -15.981 3.661 1.00 93.69 87 LEU A O 1
ATOM 676 N N . GLN A 1 88 ? -0.388 -16.083 1.416 1.00 91.44 88 GLN A N 1
ATOM 677 C CA . GLN A 1 88 ? -0.820 -14.690 1.235 1.00 91.44 88 GLN A CA 1
ATOM 678 C C . GLN A 1 88 ? -2.226 -14.476 1.801 1.00 91.44 88 GLN A C 1
ATOM 680 O O . GLN A 1 88 ? -2.463 -13.471 2.464 1.00 91.44 88 GLN A O 1
ATOM 685 N N . VAL A 1 89 ? -3.138 -15.438 1.618 1.00 91.38 89 VAL A N 1
ATOM 686 C CA . VAL A 1 89 ? -4.497 -15.378 2.189 1.00 91.38 89 VAL A CA 1
ATOM 687 C C . VAL A 1 89 ? -4.453 -15.315 3.707 1.00 91.38 89 VAL A C 1
ATOM 689 O O . VAL A 1 89 ? -5.075 -14.441 4.308 1.00 91.38 89 VAL A O 1
ATOM 692 N N . ILE A 1 90 ? -3.693 -16.219 4.327 1.00 95.38 90 ILE A N 1
ATOM 693 C CA . ILE A 1 90 ? -3.541 -16.260 5.784 1.00 95.38 90 ILE A CA 1
ATOM 694 C C . ILE A 1 90 ? -2.938 -14.941 6.283 1.00 95.38 90 ILE A C 1
ATOM 696 O O . ILE A 1 90 ? -3.441 -14.371 7.249 1.00 95.38 90 ILE A O 1
ATOM 700 N N . GLY A 1 91 ? -1.915 -14.421 5.597 1.00 93.94 91 GLY A N 1
ATOM 701 C CA . GLY A 1 91 ? -1.306 -13.129 5.914 1.00 93.94 91 GLY A CA 1
ATOM 702 C C . GLY A 1 91 ? -2.292 -11.961 5.824 1.00 93.94 91 GLY A C 1
ATOM 703 O O . GLY A 1 91 ? -2.369 -11.157 6.753 1.00 93.94 91 GLY A O 1
ATOM 704 N N . ILE A 1 92 ? -3.095 -11.896 4.757 1.00 94.00 92 ILE A N 1
ATOM 705 C CA . ILE A 1 92 ? -4.142 -10.878 4.587 1.00 94.00 92 ILE A CA 1
ATOM 706 C C . ILE A 1 92 ? -5.142 -10.963 5.742 1.00 94.00 92 ILE A C 1
ATOM 708 O O . ILE A 1 92 ? -5.367 -9.969 6.429 1.00 94.00 92 ILE A O 1
ATOM 712 N N . VAL A 1 93 ? -5.697 -12.145 6.018 1.00 94.50 93 VAL A N 1
ATOM 713 C CA . VAL A 1 93 ? -6.660 -12.332 7.116 1.00 94.50 93 VAL A CA 1
ATOM 714 C C . VAL A 1 93 ? -6.055 -11.920 8.461 1.00 94.50 93 VAL A C 1
ATOM 716 O O . VAL A 1 93 ? -6.723 -11.251 9.254 1.00 94.50 93 VAL A O 1
ATOM 719 N N . LEU A 1 94 ? -4.790 -12.263 8.709 1.00 94.38 94 LEU A N 1
ATOM 720 C CA . LEU A 1 94 ? -4.082 -11.920 9.940 1.00 94.38 94 LEU A CA 1
ATOM 721 C C . LEU A 1 94 ? -3.904 -10.404 10.105 1.00 94.38 94 LEU A C 1
ATOM 723 O O . LEU A 1 94 ? -4.229 -9.873 11.167 1.00 94.38 94 LEU A O 1
ATOM 727 N N . ILE A 1 95 ? -3.442 -9.701 9.066 1.00 92.31 95 ILE A N 1
ATOM 728 C CA . ILE A 1 95 ? -3.249 -8.240 9.092 1.00 92.31 95 ILE A CA 1
ATOM 729 C C . ILE A 1 95 ? -4.587 -7.534 9.329 1.00 92.31 95 ILE A C 1
ATOM 731 O O . ILE A 1 95 ? -4.687 -6.651 10.184 1.00 92.31 95 ILE A O 1
ATOM 735 N N . LEU A 1 96 ? -5.633 -7.954 8.614 1.00 92.12 96 LEU A N 1
ATOM 736 C CA . LEU A 1 96 ? -6.954 -7.343 8.731 1.00 92.12 96 LEU A CA 1
ATOM 737 C C . LEU A 1 96 ? -7.574 -7.566 10.098 1.00 92.12 96 LEU A C 1
ATOM 739 O O . LEU A 1 96 ? -8.095 -6.625 10.690 1.00 92.12 96 LEU A O 1
ATOM 743 N N . THR A 1 97 ? -7.459 -8.777 10.634 1.00 92.88 97 THR A N 1
ATOM 744 C CA . THR A 1 97 ? -7.933 -9.081 11.986 1.00 92.88 97 THR A CA 1
ATOM 745 C C . THR A 1 97 ? -7.142 -8.290 13.028 1.00 92.88 97 THR A C 1
ATOM 747 O O . THR A 1 97 ? -7.736 -7.675 13.915 1.00 92.88 97 THR A O 1
ATOM 750 N N . GLY A 1 98 ? -5.814 -8.241 12.890 1.00 92.62 98 GLY A N 1
ATOM 751 C CA . GLY A 1 98 ? -4.922 -7.531 13.806 1.00 92.62 98 GLY A CA 1
ATOM 752 C C . GLY A 1 98 ? -5.214 -6.033 13.900 1.00 92.62 98 GLY A C 1
ATOM 753 O O . GLY A 1 98 ? -5.122 -5.463 14.984 1.00 92.62 98 GLY A O 1
ATOM 754 N N . ILE A 1 99 ? -5.628 -5.403 12.798 1.00 91.06 99 ILE A N 1
ATOM 755 C CA . ILE A 1 99 ? -5.963 -3.971 12.766 1.00 91.06 99 ILE A CA 1
ATOM 756 C C . ILE A 1 99 ? -7.439 -3.728 13.111 1.00 91.06 99 ILE A C 1
ATOM 758 O O . ILE A 1 99 ? -7.762 -2.751 13.791 1.00 91.06 99 ILE A O 1
ATOM 762 N N . ALA A 1 100 ? -8.351 -4.614 12.704 1.00 90.69 100 ALA A N 1
ATOM 763 C CA . ALA A 1 100 ? -9.778 -4.458 12.974 1.00 90.69 100 ALA A CA 1
ATOM 764 C C . ALA A 1 100 ? -10.124 -4.6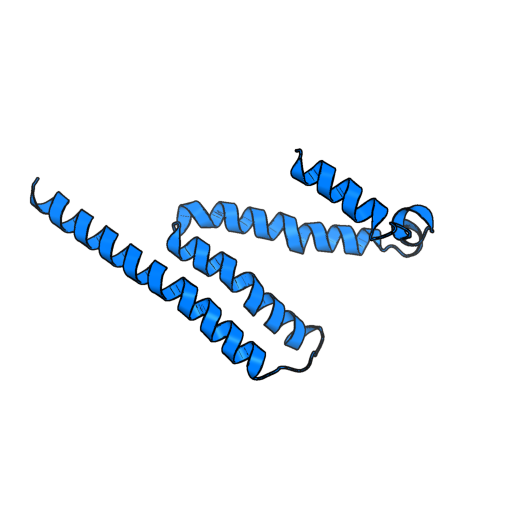27 14.462 1.00 90.69 100 ALA A C 1
ATOM 766 O O . ALA A 1 100 ? -10.914 -3.846 14.993 1.00 90.69 100 ALA A O 1
ATOM 767 N N . LEU A 1 101 ? -9.528 -5.605 15.155 1.00 91.06 101 LEU A N 1
ATOM 768 C CA . LEU A 1 101 ? -9.812 -5.888 16.568 1.00 91.06 101 LEU A CA 1
ATOM 769 C C . LEU A 1 101 ? -9.644 -4.667 17.500 1.00 91.06 101 LEU A C 1
ATOM 771 O O . LEU A 1 101 ? -10.623 -4.296 18.160 1.00 91.06 101 LEU A O 1
ATOM 775 N N . PRO A 1 102 ? -8.469 -4.005 17.569 1.00 88.25 102 PRO A N 1
ATOM 776 C CA . PRO A 1 102 ? -8.274 -2.850 18.444 1.00 88.25 102 PRO A CA 1
ATOM 777 C C . PRO A 1 102 ? -9.134 -1.657 18.019 1.00 88.25 102 PRO A C 1
ATOM 779 O O . PRO A 1 102 ? -9.671 -0.958 18.877 1.00 88.25 102 PRO A O 1
ATOM 782 N N . THR A 1 103 ? -9.339 -1.458 16.714 1.00 87.38 103 THR A N 1
ATOM 783 C CA . THR A 1 103 ? -10.208 -0.402 16.180 1.00 87.38 103 THR A CA 1
ATOM 784 C C . THR A 1 103 ? -11.653 -0.557 16.654 1.00 87.38 103 THR A C 1
ATOM 786 O O . THR A 1 103 ? -12.233 0.392 17.184 1.00 87.38 103 THR A O 1
ATOM 789 N N . ILE A 1 104 ? -12.233 -1.756 16.524 1.00 84.88 104 ILE A N 1
ATOM 790 C CA . ILE A 1 104 ? -13.616 -2.035 16.944 1.00 84.88 104 ILE A CA 1
ATOM 791 C C . ILE A 1 104 ? -13.752 -1.916 18.467 1.00 84.88 104 ILE A C 1
ATOM 793 O O . ILE A 1 104 ? -14.769 -1.426 18.966 1.00 84.88 104 ILE A O 1
ATOM 797 N N . PHE A 1 105 ? -12.744 -2.357 19.222 1.00 84.94 105 PHE A N 1
ATOM 798 C CA . PHE A 1 105 ? -12.757 -2.255 20.678 1.00 84.94 105 PHE A CA 1
ATOM 799 C C . PHE A 1 105 ? -12.678 -0.795 21.147 1.00 84.94 105 PHE A C 1
ATOM 801 O O . PHE A 1 10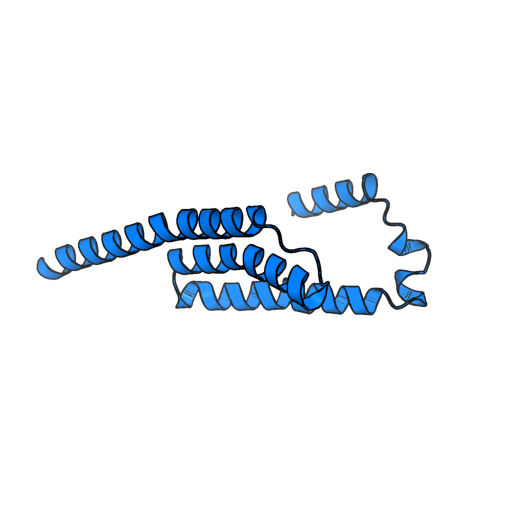5 ? -13.481 -0.378 21.981 1.00 84.94 105 PHE A O 1
ATOM 808 N N . SER A 1 106 ? -11.783 0.004 20.563 1.00 79.38 106 SER A N 1
ATOM 809 C CA . SER A 1 106 ? -11.597 1.418 20.913 1.00 79.38 106 SER A CA 1
ATOM 810 C C . SER A 1 106 ? -12.839 2.268 20.588 1.00 79.38 106 SER A C 1
ATOM 812 O O . SER A 1 106 ? -13.281 3.075 21.408 1.00 79.38 106 SER A O 1
ATOM 814 N N . GLU A 1 107 ? -13.503 2.004 19.455 1.00 74.94 107 GLU A N 1
ATOM 815 C CA . GLU A 1 107 ? -14.810 2.590 19.096 1.00 74.94 107 GLU A CA 1
ATOM 816 C C . GLU A 1 107 ? -15.893 2.331 20.161 1.00 74.94 107 GLU A C 1
ATOM 818 O O . GLU A 1 107 ? -16.656 3.234 20.523 1.00 74.94 107 GLU A O 1
ATOM 823 N N . LYS A 1 108 ? -15.966 1.101 20.689 1.00 72.56 108 LYS A N 1
ATOM 824 C CA . LYS A 1 108 ? -16.947 0.726 21.722 1.00 72.56 108 LYS A CA 1
ATOM 825 C C . LYS A 1 108 ? -16.674 1.434 23.052 1.00 72.56 108 LYS A C 1
ATOM 827 O O . LYS A 1 108 ? -17.621 1.904 23.683 1.00 72.56 108 LYS A O 1
ATOM 832 N N . GLN A 1 109 ? -15.405 1.552 23.446 1.00 75.56 109 GLN A N 1
ATOM 833 C CA . GLN A 1 109 ? -14.991 2.250 24.671 1.00 75.56 109 GLN A CA 1
ATOM 834 C C . GLN A 1 109 ? -15.354 3.746 24.610 1.00 75.56 109 GLN A C 1
ATOM 836 O O . GLN A 1 109 ? -15.946 4.278 25.549 1.00 75.56 109 GLN A O 1
ATOM 841 N N . LEU A 1 110 ? -15.109 4.412 23.474 1.00 72.06 110 LEU A N 1
ATOM 842 C CA . LEU A 1 110 ? -15.459 5.827 23.278 1.00 72.06 110 LEU A CA 1
ATOM 843 C C . LEU A 1 110 ? -16.973 6.084 23.350 1.00 72.06 110 LEU A C 1
ATOM 845 O O . LEU A 1 110 ? -17.406 7.064 23.962 1.00 72.06 110 LEU A O 1
ATOM 849 N N . LYS A 1 111 ? -17.795 5.200 22.768 1.00 71.69 111 LYS A N 1
ATOM 850 C CA . LYS A 1 111 ? -19.265 5.305 22.852 1.00 71.69 111 LYS A CA 1
ATOM 851 C C . LYS A 1 111 ? -19.780 5.086 24.277 1.00 71.69 111 LYS A C 1
ATOM 853 O O . LYS A 1 111 ? -20.707 5.780 24.690 1.00 71.69 111 LYS A O 1
ATOM 858 N N . PHE A 1 112 ? -19.170 4.171 25.033 1.00 75.12 112 PHE A N 1
ATOM 859 C CA . PHE A 1 112 ? -19.530 3.913 26.429 1.00 75.12 112 PHE A CA 1
ATOM 860 C C . PHE A 1 112 ? -19.242 5.124 27.331 1.00 75.12 112 PHE A C 1
ATOM 862 O O . PHE A 1 112 ? -20.145 5.592 28.022 1.00 75.12 112 PHE A O 1
ATOM 869 N N . VAL A 1 113 ? -18.034 5.698 27.245 1.00 72.88 113 VAL A N 1
ATOM 870 C CA . VAL A 1 113 ? -17.634 6.894 28.017 1.00 72.88 113 VAL A CA 1
ATOM 871 C C . VAL A 1 113 ? -18.505 8.111 27.687 1.00 72.88 113 VAL A C 1
ATOM 873 O O . VAL A 1 113 ? -18.839 8.907 28.562 1.00 72.88 113 VAL A O 1
ATOM 876 N N . ARG A 1 114 ? -18.911 8.273 26.423 1.00 73.94 114 ARG A N 1
ATOM 877 C CA . ARG A 1 114 ? -19.777 9.389 26.015 1.00 73.94 114 ARG A CA 1
ATOM 878 C C . ARG A 1 114 ? -21.213 9.238 26.536 1.00 73.94 114 ARG A C 1
ATOM 880 O O . ARG A 1 114 ? -21.851 10.246 26.822 1.00 73.94 114 ARG A O 1
ATOM 887 N N . LYS A 1 115 ? -21.707 8.002 26.685 1.00 74.38 115 LYS A N 1
ATOM 888 C CA . LYS A 1 115 ? -23.045 7.707 27.223 1.00 74.38 115 LYS A CA 1
ATOM 889 C C . LYS A 1 115 ? -23.131 7.962 28.730 1.00 74.38 115 LYS A C 1
ATOM 891 O O . LYS A 1 115 ? -24.128 8.517 29.171 1.00 74.38 115 LYS A O 1
ATOM 896 N N . THR A 1 116 ? -22.103 7.610 29.503 1.00 71.31 116 THR A N 1
ATOM 897 C CA . THR A 1 116 ? -22.068 7.901 30.948 1.00 71.31 116 THR A CA 1
ATOM 898 C C . THR A 1 116 ? -21.993 9.401 31.222 1.00 71.31 116 THR A C 1
ATOM 900 O O . THR A 1 116 ? -22.769 9.908 32.022 1.00 71.31 116 THR A O 1
ATOM 903 N N . LYS A 1 117 ? -21.156 10.138 30.484 1.00 69.12 117 LYS A N 1
ATOM 904 C CA . LYS A 1 117 ? -20.995 11.590 30.670 1.00 69.12 117 LYS A CA 1
ATOM 905 C C . LYS A 1 117 ? -22.217 12.424 30.250 1.00 69.12 117 LYS A C 1
ATOM 907 O O . LYS A 1 117 ? -22.375 13.540 30.720 1.00 69.12 117 LYS A O 1
ATOM 912 N N . GLY A 1 118 ? -23.055 11.910 29.346 1.00 61.03 118 GLY A N 1
ATOM 913 C CA . GLY A 1 118 ? -24.290 12.573 28.902 1.00 61.03 118 GLY A CA 1
ATOM 914 C C . GLY A 1 118 ? -25.519 12.295 29.773 1.00 61.03 118 GLY A C 1
ATOM 915 O O . GLY A 1 118 ? -26.538 12.932 29.558 1.00 61.03 118 GLY A O 1
ATOM 916 N N . SER A 1 119 ? -25.440 11.352 30.719 1.00 56.84 119 SER A N 1
ATOM 917 C CA . SER A 1 119 ? -26.489 11.099 31.722 1.00 56.84 119 SER A CA 1
ATOM 918 C C . SER A 1 119 ? -26.254 11.843 33.043 1.00 56.84 119 SER A C 1
ATOM 920 O O . SER A 1 119 ? -27.121 11.804 33.908 1.00 56.84 119 SER A O 1
ATOM 922 N N . GLU A 1 120 ? -25.100 12.496 33.206 1.00 57.19 120 GLU A N 1
ATOM 923 C CA . GLU A 1 120 ? -24.757 13.328 34.371 1.00 57.19 120 GLU A CA 1
ATOM 924 C C . GLU A 1 120 ? -25.074 14.827 34.165 1.00 57.19 120 GLU A C 1
ATOM 926 O O . GLU A 1 120 ? -24.750 15.641 35.029 1.00 57.19 120 GLU A O 1
ATOM 931 N N . VAL A 1 121 ? -25.702 15.194 33.038 1.00 52.69 121 VAL A N 1
ATOM 932 C CA . VAL A 1 121 ? -26.146 16.560 32.688 1.00 52.69 121 VAL A CA 1
ATOM 933 C C . VAL A 1 121 ? -27.643 16.544 32.413 1.00 52.69 121 VAL A C 1
ATOM 935 O O . VAL A 1 121 ? -28.323 17.499 32.842 1.00 52.69 121 VAL A O 1
#